Protein AF-D7FKZ1-F1 (afdb_monomer_lite)

InterPro domains:
  IPR011603 2-oxoglutarate dehydrogenase E1 component [PTHR23152] (12-112)
  IPR031717 2-oxoglutarate dehydrogenase E1 component/KDG, C-terminal [PF16870] (12-111)
  IPR042179 Multifunctional 2-oxoglutarate metabolism enzyme, C-terminal domain superfamily [G3DSA:3.40.50.11610] (5-114)

Foldseek 3Di:
DDFPQDDDPLCVVVVDPLDGDGDQPDLPVGPLQVLLVVCLVVVVDAAADFDAWACVDDRNVPVQVSSQCSNCVPVVDGHGHHYQYHHHDPDRADPDVVVSVVRVVRSSCVSPPD

Radius of gyration: 14.89 Å; chains: 1; bounding box: 31×33×40 Å

pLDDT: mean 85.65, std 17.57, range [24.28, 97.0]

Organism: Ectocarpus siliculosus (NCBI:txid2880)

Secondary structure (DSSP, 8-state):
--------HHHHTTT-SS------S--SS--HHHHHHHHHHTTTSPPEEEESS-TTSTTHHHHHHHHHHHHHHHSSS---PEEEEPPP-SSSS-S-HHHHHHHHHHHHHHHH--

Structure (mmCIF, N/CA/C/O backbone):
data_AF-D7FKZ1-F1
#
_entry.id   AF-D7FKZ1-F1
#
loop_
_atom_site.group_PDB
_atom_site.id
_atom_site.type_symbol
_atom_site.label_atom_id
_atom_site.label_alt_id
_atom_site.label_comp_id
_atom_site.label_asym_id
_atom_site.label_entity_id
_atom_site.label_seq_id
_a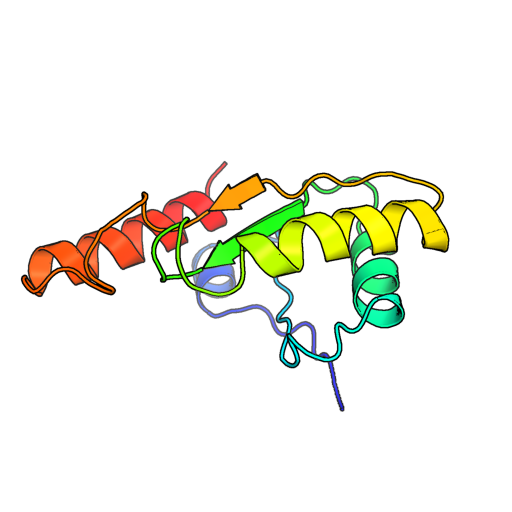tom_site.pdbx_PDB_ins_code
_atom_site.Cartn_x
_atom_site.Cartn_y
_atom_site.Cartn_z
_atom_site.occupancy
_atom_site.B_iso_or_equiv
_atom_site.auth_seq_id
_atom_site.auth_comp_id
_atom_site.auth_asym_id
_atom_site.auth_atom_id
_atom_site.pdbx_PDB_model_num
ATOM 1 N N . MET A 1 1 ? 3.538 -23.289 -1.595 1.00 31.20 1 MET A N 1
ATOM 2 C CA . MET A 1 1 ? 3.768 -22.255 -0.565 1.00 31.20 1 MET A CA 1
ATOM 3 C C . MET A 1 1 ? 2.444 -21.554 -0.339 1.00 31.20 1 MET A C 1
ATOM 5 O O . MET A 1 1 ? 1.960 -20.867 -1.236 1.00 31.20 1 MET A O 1
ATOM 9 N N . GLU A 1 2 ? 1.791 -21.915 0.760 1.00 24.28 2 GLU A N 1
ATOM 10 C CA . GLU A 1 2 ? 0.390 -21.623 1.051 1.00 24.28 2 GLU A CA 1
ATOM 11 C C . GLU A 1 2 ? 0.188 -20.134 1.334 1.00 24.28 2 GLU A C 1
ATOM 13 O O . GLU A 1 2 ? 0.725 -19.590 2.294 1.00 24.28 2 GLU A O 1
ATOM 18 N N . LEU A 1 3 ? -0.603 -19.466 0.496 1.00 35.81 3 LEU A N 1
ATOM 19 C CA . LEU A 1 3 ? -1.182 -18.170 0.834 1.00 35.81 3 LEU A CA 1
ATOM 20 C C . LEU A 1 3 ? -2.471 -18.459 1.603 1.00 35.81 3 LEU A C 1
ATOM 22 O O . LEU A 1 3 ? -3.570 -18.348 1.059 1.00 35.81 3 LEU A O 1
ATOM 26 N N . ASN A 1 4 ? -2.310 -18.926 2.841 1.00 33.25 4 ASN A N 1
ATOM 27 C CA . ASN A 1 4 ? -3.412 -19.053 3.780 1.00 33.25 4 ASN A CA 1
ATOM 28 C C . ASN A 1 4 ? -3.932 -17.638 4.035 1.00 33.25 4 ASN A C 1
ATOM 30 O O . ASN A 1 4 ? -3.222 -16.800 4.594 1.00 33.25 4 ASN A O 1
ATOM 34 N N . GLY A 1 5 ? -5.147 -17.359 3.560 1.00 37.84 5 GLY A N 1
ATOM 35 C CA . GLY A 1 5 ? -5.907 -16.159 3.901 1.00 37.84 5 GLY A CA 1
ATOM 36 C C . GLY A 1 5 ? -6.351 -16.230 5.356 1.00 37.84 5 GLY A C 1
ATOM 37 O O . GLY A 1 5 ? -7.543 -16.283 5.635 1.00 37.84 5 GLY A O 1
ATOM 38 N N . ASN A 1 6 ? -5.385 -16.315 6.268 1.00 37.44 6 ASN A N 1
ATOM 39 C CA . ASN A 1 6 ? -5.634 -16.282 7.692 1.00 37.44 6 ASN A CA 1
ATOM 40 C C . ASN A 1 6 ? -5.937 -14.833 8.061 1.00 37.44 6 ASN A C 1
ATOM 42 O O . ASN A 1 6 ? -5.121 -13.931 7.852 1.00 37.44 6 ASN A O 1
ATOM 46 N N . MET A 1 7 ? -7.150 -14.650 8.574 1.00 39.94 7 MET A N 1
ATOM 47 C CA . MET A 1 7 ? -7.608 -13.479 9.308 1.00 39.94 7 MET A CA 1
ATOM 48 C C . MET A 1 7 ? -6.470 -12.998 10.220 1.00 39.94 7 MET A C 1
ATOM 50 O O . MET A 1 7 ? -5.934 -13.771 11.010 1.00 39.94 7 MET A O 1
ATOM 54 N N . CYS A 1 8 ? -6.009 -11.761 10.040 1.00 47.72 8 CYS A N 1
ATOM 55 C CA . CYS A 1 8 ? -4.944 -11.221 10.883 1.00 47.72 8 CYS A CA 1
ATOM 56 C C . CYS A 1 8 ? -5.548 -10.750 12.214 1.00 47.72 8 CYS A C 1
ATOM 58 O O . CYS A 1 8 ? -6.696 -10.305 12.258 1.00 47.72 8 CYS A O 1
ATOM 60 N N . HIS A 1 9 ? -4.761 -10.787 13.289 1.00 44.12 9 HIS A N 1
ATOM 61 C CA . HIS A 1 9 ? -5.184 -10.461 14.661 1.00 44.12 9 HIS A CA 1
ATOM 62 C C . HIS A 1 9 ? -5.966 -9.136 14.804 1.00 44.12 9 HIS A C 1
ATOM 64 O O . HIS A 1 9 ? -6.829 -9.015 15.669 1.00 44.12 9 HIS A O 1
ATOM 70 N N . GLY A 1 10 ? -5.701 -8.140 13.947 1.00 49.62 10 GLY A N 1
ATOM 71 C CA . GLY A 1 10 ? -6.439 -6.868 13.933 1.00 49.62 10 GLY A CA 1
ATOM 72 C C . GLY A 1 10 ? -7.893 -6.981 13.443 1.00 49.62 10 GLY A C 1
ATOM 73 O O . GLY A 1 10 ? -8.768 -6.272 13.936 1.00 49.62 10 GLY A O 1
ATOM 74 N N . THR A 1 11 ? -8.182 -7.899 12.516 1.00 51.38 11 THR A N 1
ATOM 75 C CA . THR A 1 11 ? -9.556 -8.182 12.055 1.00 51.38 11 THR A CA 1
ATOM 76 C C . THR A 1 11 ? -10.323 -9.071 13.036 1.00 51.38 11 THR A C 1
ATOM 78 O O . THR A 1 11 ? -11.520 -8.875 13.217 1.00 51.38 11 THR A O 1
ATOM 81 N N . GLU A 1 12 ? -9.637 -9.969 13.755 1.00 53.06 12 GLU A N 1
ATOM 82 C CA . GLU A 1 12 ? -10.256 -10.797 14.808 1.00 53.06 12 GLU A CA 1
ATOM 83 C C . GLU A 1 12 ? -10.795 -9.942 15.966 1.00 53.06 12 GLU A C 1
ATOM 85 O O . GLU A 1 12 ? -11.857 -10.232 16.509 1.00 53.06 12 GLU A O 1
ATOM 90 N N . GLN A 1 13 ? -10.109 -8.846 16.304 1.00 54.41 13 GLN A N 1
ATOM 91 C CA . GLN A 1 13 ? -10.535 -7.925 17.364 1.00 54.41 13 GLN A CA 1
ATOM 92 C C . GLN A 1 13 ? -11.730 -7.043 16.972 1.00 54.41 13 GLN A C 1
ATOM 94 O O . GLN A 1 13 ? -12.418 -6.531 17.851 1.00 54.41 13 GLN A O 1
ATOM 99 N N . THR A 1 14 ? -11.976 -6.847 15.673 1.00 61.69 14 THR A N 1
ATOM 100 C CA . THR A 1 14 ? -13.042 -5.959 15.173 1.00 61.69 14 THR A CA 1
ATOM 101 C C . THR A 1 14 ? -14.250 -6.709 14.611 1.00 61.69 14 THR A C 1
ATOM 103 O O . THR A 1 14 ? -15.292 -6.094 14.405 1.00 61.69 14 THR A O 1
ATOM 106 N N . GLY A 1 15 ? -14.144 -8.021 14.358 1.00 67.00 15 GLY A N 1
ATOM 107 C CA . GLY A 1 15 ? -15.235 -8.840 13.812 1.00 67.00 15 GLY A CA 1
ATOM 108 C C . GLY A 1 15 ? -15.651 -8.468 12.382 1.00 67.00 15 GLY A C 1
ATOM 109 O O . GLY A 1 15 ? -16.702 -8.907 11.911 1.00 67.00 15 GLY A O 1
ATOM 110 N N . ARG A 1 16 ? -14.849 -7.652 11.685 1.00 74.44 16 ARG A N 1
ATOM 111 C CA . ARG A 1 16 ? -15.119 -7.196 10.316 1.00 74.44 16 ARG A CA 1
ATOM 112 C C . ARG A 1 16 ? -14.914 -8.330 9.311 1.00 74.44 16 ARG A C 1
ATOM 114 O O . ARG A 1 16 ? -13.890 -9.008 9.322 1.00 74.44 16 ARG A O 1
ATOM 121 N N . THR A 1 17 ? -15.885 -8.508 8.418 1.00 81.44 17 THR A N 1
ATOM 122 C CA . THR A 1 17 ? -15.866 -9.526 7.344 1.00 81.44 17 THR A CA 1
ATOM 123 C C . THR A 1 17 ? -15.727 -8.923 5.945 1.00 81.44 17 THR A C 1
ATOM 125 O O . THR A 1 17 ? -15.644 -9.644 4.954 1.00 81.44 17 THR A O 1
ATOM 128 N N . ASP A 1 18 ? -15.670 -7.599 5.862 1.00 86.19 18 ASP A N 1
ATOM 129 C CA . ASP A 1 18 ? -15.587 -6.802 4.641 1.00 86.19 18 ASP A CA 1
ATOM 130 C C . ASP A 1 18 ? -14.149 -6.402 4.268 1.00 86.19 18 ASP A C 1
ATOM 132 O O . ASP A 1 18 ? -13.920 -5.830 3.204 1.00 86.19 18 ASP A O 1
ATOM 136 N N . ILE A 1 19 ? -13.170 -6.759 5.104 1.00 89.12 19 ILE A N 1
ATOM 137 C CA . ILE A 1 19 ? -11.744 -6.545 4.852 1.00 89.12 19 ILE A CA 1
ATOM 138 C C . ILE A 1 19 ? -11.056 -7.890 4.622 1.00 89.12 19 ILE A C 1
ATOM 140 O O . ILE A 1 19 ? -11.079 -8.778 5.473 1.00 89.12 19 ILE A O 1
ATOM 144 N N . ALA A 1 20 ? -10.373 -8.015 3.483 1.00 89.88 20 ALA A N 1
ATOM 145 C CA . ALA A 1 20 ? -9.487 -9.136 3.193 1.00 89.88 20 ALA A CA 1
ATOM 146 C C . ALA A 1 20 ? -8.024 -8.687 3.284 1.00 89.88 20 ALA A C 1
ATOM 148 O O . ALA A 1 20 ? -7.589 -7.808 2.540 1.00 89.88 20 ALA A O 1
ATOM 149 N N . ILE A 1 21 ? -7.247 -9.324 4.163 1.00 90.12 21 ILE A N 1
ATOM 150 C CA . ILE A 1 21 ? -5.811 -9.062 4.301 1.00 90.12 21 ILE A CA 1
ATOM 151 C C . ILE A 1 21 ? -5.035 -10.148 3.559 1.00 90.12 21 ILE A C 1
ATOM 153 O O . ILE A 1 21 ? -5.267 -11.344 3.740 1.00 90.12 21 ILE A O 1
ATOM 157 N N . ALA A 1 22 ? -4.091 -9.725 2.722 1.00 91.38 22 ALA A N 1
ATOM 158 C CA . ALA A 1 22 ? -3.172 -10.608 2.023 1.00 91.38 22 ALA A CA 1
ATOM 159 C C . ALA A 1 22 ? -1.736 -10.132 2.238 1.00 91.38 22 ALA A C 1
ATOM 161 O O . ALA A 1 22 ? -1.461 -8.933 2.235 1.00 91.38 22 ALA A O 1
ATOM 162 N N . ARG A 1 23 ? -0.814 -11.084 2.384 1.00 94.44 23 ARG A N 1
ATOM 163 C CA . ARG A 1 23 ? 0.618 -10.804 2.492 1.00 94.44 23 ARG A CA 1
ATOM 164 C C . ARG A 1 23 ? 1.316 -11.077 1.166 1.00 94.44 23 ARG A C 1
ATOM 166 O O . ARG A 1 23 ? 1.010 -12.051 0.475 1.00 94.44 23 ARG A O 1
ATOM 173 N N . VAL A 1 24 ? 2.272 -10.220 0.822 1.00 93.38 24 VAL A N 1
ATOM 174 C CA . VAL A 1 24 ? 3.192 -10.433 -0.299 1.00 93.38 24 VAL A CA 1
ATOM 175 C C . VAL A 1 24 ? 4.535 -10.862 0.281 1.00 93.38 24 VAL A C 1
ATOM 177 O O . VAL A 1 24 ? 5.405 -10.041 0.537 1.00 93.38 24 VAL A O 1
ATOM 180 N N . GLU A 1 25 ? 4.683 -12.169 0.494 1.00 93.62 25 GLU A N 1
ATOM 181 C CA . GLU A 1 25 ? 5.888 -12.781 1.088 1.00 93.62 25 GLU A CA 1
ATOM 182 C C . GLU A 1 25 ? 7.138 -12.636 0.205 1.00 93.62 25 GLU A C 1
ATOM 184 O O . GLU A 1 25 ? 8.265 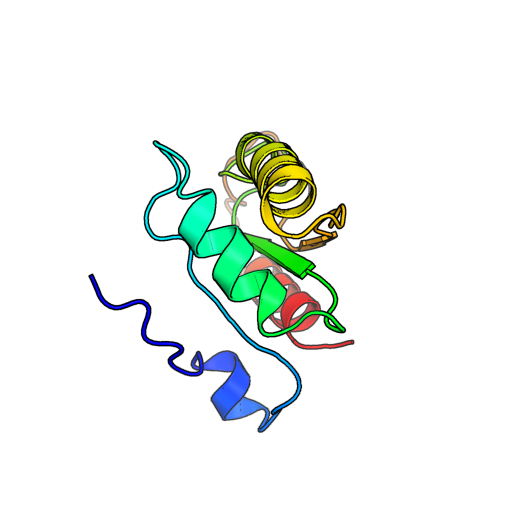-12.708 0.682 1.00 93.62 25 GLU A O 1
ATOM 189 N N . GLN A 1 26 ? 6.944 -12.446 -1.101 1.00 93.06 26 GLN A N 1
ATOM 190 C CA . GLN A 1 26 ? 8.021 -12.285 -2.068 1.00 93.06 26 GLN A CA 1
ATOM 191 C C . GLN A 1 26 ? 7.801 -10.996 -2.851 1.00 93.06 26 GLN A C 1
ATOM 193 O O . GLN A 1 26 ? 6.904 -10.915 -3.690 1.00 93.06 26 GLN A O 1
ATOM 198 N N . VAL A 1 27 ? 8.634 -9.991 -2.587 1.00 91.31 27 VAL A N 1
ATOM 199 C CA . VAL A 1 27 ? 8.585 -8.713 -3.310 1.00 91.31 27 VAL A CA 1
ATOM 200 C C . VAL A 1 27 ? 9.320 -8.824 -4.644 1.00 91.31 27 VAL A C 1
ATOM 202 O O . VAL A 1 27 ? 8.814 -8.353 -5.658 1.00 91.31 27 VAL A O 1
ATOM 205 N N . THR A 1 28 ? 10.475 -9.496 -4.676 1.00 91.69 28 THR A N 1
ATOM 206 C CA . THR A 1 28 ? 11.255 -9.710 -5.901 1.00 91.69 28 THR A CA 1
ATOM 207 C C . THR A 1 28 ? 11.737 -11.165 -6.021 1.00 91.69 28 THR A C 1
ATOM 209 O O . THR A 1 28 ? 12.239 -11.704 -5.035 1.00 91.69 28 THR A O 1
ATOM 212 N N . PRO A 1 29 ? 11.580 -11.823 -7.189 1.00 94.12 29 PRO A N 1
ATOM 213 C CA . PRO A 1 29 ? 10.810 -11.362 -8.348 1.00 94.12 29 PRO A CA 1
ATOM 214 C C . PRO A 1 29 ? 9.314 -11.230 -8.012 1.00 94.12 29 PRO A C 1
ATOM 216 O O . PRO A 1 29 ? 8.768 -12.042 -7.266 1.00 94.12 29 PRO A O 1
ATOM 219 N N . PHE A 1 30 ? 8.648 -10.195 -8.533 1.00 95.88 30 PHE A N 1
ATOM 220 C CA . PHE A 1 30 ? 7.269 -9.886 -8.139 1.00 95.88 30 PHE A CA 1
ATOM 221 C C . PHE A 1 30 ? 6.275 -10.952 -8.650 1.00 95.88 30 PHE A C 1
ATOM 223 O O . PHE A 1 30 ? 6.287 -11.265 -9.843 1.00 95.88 30 PHE A O 1
ATOM 230 N N . PRO A 1 31 ? 5.384 -11.499 -7.801 1.00 96.00 31 PRO A N 1
ATOM 231 C CA . PRO A 1 31 ? 4.462 -12.574 -8.173 1.00 96.00 31 PRO A CA 1
ATOM 232 C C . PRO A 1 31 ? 3.190 -12.034 -8.857 1.00 96.00 31 PRO A C 1
ATOM 234 O O . PRO A 1 31 ? 2.104 -12.017 -8.271 1.00 96.00 31 PRO A O 1
ATOM 237 N N . PHE A 1 32 ? 3.325 -11.569 -10.106 1.00 96.62 32 PHE A N 1
ATOM 238 C CA . PHE A 1 32 ? 2.251 -10.922 -10.882 1.00 96.62 32 PHE A CA 1
ATOM 239 C C . PHE A 1 32 ? 0.968 -11.766 -10.978 1.00 96.62 32 PHE A C 1
ATOM 241 O O . PHE A 1 32 ? -0.137 -11.249 -10.805 1.00 96.62 32 PHE A O 1
ATOM 248 N N . ASP A 1 33 ? 1.114 -13.063 -11.240 1.00 96.25 33 ASP A N 1
ATOM 249 C CA . ASP A 1 33 ? 0.029 -14.033 -11.398 1.00 96.25 33 ASP A CA 1
ATOM 250 C C . ASP A 1 33 ? -0.768 -14.216 -10.100 1.00 96.25 33 ASP A C 1
ATOM 252 O O . ASP A 1 33 ? -2.000 -14.123 -10.095 1.00 96.25 33 ASP A O 1
ATOM 256 N N . LYS A 1 34 ? -0.069 -14.409 -8.976 1.00 95.12 34 LYS A N 1
ATOM 257 C CA . LYS A 1 34 ? -0.696 -14.626 -7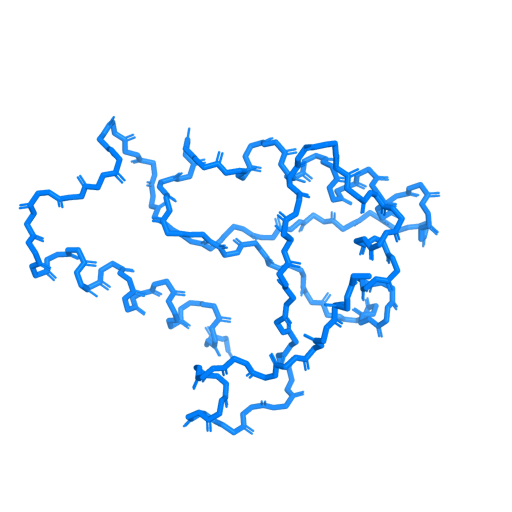.667 1.00 95.12 34 LYS A CA 1
ATOM 258 C C . LYS A 1 34 ? -1.424 -13.375 -7.194 1.00 95.12 34 LYS A C 1
ATOM 260 O O . LYS A 1 34 ? -2.562 -13.474 -6.740 1.00 95.12 34 LYS A O 1
ATOM 265 N N . VAL A 1 35 ? -0.801 -12.206 -7.341 1.00 95.19 35 VAL A N 1
ATOM 266 C CA . VAL A 1 35 ? -1.399 -10.923 -6.948 1.00 95.19 35 VAL A CA 1
ATOM 267 C C . VAL A 1 35 ? -2.640 -10.625 -7.787 1.00 95.19 35 VAL A C 1
ATOM 269 O O . VAL A 1 35 ? -3.692 -10.309 -7.230 1.00 95.19 35 VAL A O 1
ATOM 272 N N . ALA A 1 36 ? -2.567 -10.790 -9.111 1.00 95.62 36 ALA A N 1
ATOM 273 C CA . ALA A 1 36 ? -3.726 -10.598 -9.978 1.00 95.62 36 ALA A CA 1
ATOM 274 C C . ALA A 1 36 ? -4.874 -11.553 -9.621 1.00 95.62 36 ALA A C 1
ATOM 276 O O . ALA A 1 36 ? -6.019 -11.108 -9.522 1.00 95.62 36 ALA A O 1
ATOM 277 N N . LYS A 1 37 ? -4.573 -12.833 -9.362 1.00 95.38 37 LYS A N 1
ATOM 278 C CA . LYS A 1 37 ? -5.568 -13.836 -8.956 1.00 95.38 37 LYS A CA 1
ATOM 279 C C . LYS A 1 37 ? -6.269 -13.461 -7.648 1.00 95.38 37 LYS A C 1
ATOM 281 O O . LYS A 1 37 ? -7.491 -13.575 -7.577 1.00 95.38 37 LYS A O 1
ATOM 286 N N . GLN A 1 38 ? -5.528 -12.997 -6.640 1.00 93.69 38 GLN A N 1
ATOM 287 C CA . GLN A 1 38 ? -6.118 -12.579 -5.362 1.00 93.69 38 GLN A CA 1
ATOM 288 C C . GLN A 1 38 ? -7.001 -11.340 -5.519 1.00 93.69 38 GLN A C 1
ATOM 290 O O . GLN A 1 38 ? -8.140 -11.344 -5.066 1.00 93.69 38 GLN A O 1
ATOM 295 N N . ILE A 1 39 ? -6.536 -10.315 -6.238 1.00 94.19 39 ILE A N 1
ATOM 296 C CA . ILE A 1 39 ? -7.334 -9.103 -6.475 1.00 94.19 39 ILE A CA 1
ATOM 297 C C . ILE A 1 39 ? -8.597 -9.421 -7.289 1.00 94.19 39 ILE A C 1
ATOM 299 O O . ILE A 1 39 ? -9.659 -8.867 -7.025 1.00 94.19 39 ILE A O 1
ATOM 303 N N . LYS A 1 40 ? -8.521 -10.351 -8.251 1.00 94.12 40 LYS A N 1
ATOM 304 C CA . LYS A 1 40 ? -9.685 -10.772 -9.047 1.00 94.12 40 LYS A CA 1
ATOM 305 C C . LYS A 1 40 ? -10.777 -11.419 -8.192 1.00 94.12 40 LYS A C 1
ATOM 307 O O . LYS A 1 40 ? -11.952 -11.244 -8.500 1.00 94.12 40 LYS A O 1
ATOM 312 N N . ARG A 1 41 ? -10.403 -12.140 -7.126 1.00 93.25 41 ARG A N 1
ATOM 313 C CA . ARG A 1 41 ? -11.354 -12.745 -6.176 1.00 93.25 41 ARG A CA 1
ATOM 314 C C . ARG A 1 41 ? -12.217 -11.691 -5.476 1.00 93.25 41 ARG A C 1
ATOM 316 O O . ARG A 1 41 ? -13.367 -11.975 -5.167 1.00 93.25 41 ARG A O 1
ATOM 323 N N . TYR A 1 42 ? -11.679 -10.489 -5.280 1.00 92.00 42 TYR A N 1
ATOM 324 C CA . TYR A 1 42 ? -12.349 -9.360 -4.635 1.00 92.00 42 TYR A CA 1
ATOM 325 C C . TYR A 1 42 ? -12.485 -8.190 -5.613 1.00 92.00 42 TYR A C 1
ATOM 327 O O . TYR A 1 42 ? -12.028 -7.079 -5.357 1.00 92.00 42 TYR A O 1
ATOM 335 N N . SER A 1 43 ? -13.102 -8.434 -6.773 1.00 88.25 43 SER A N 1
ATOM 336 C CA . SER A 1 43 ? -13.166 -7.449 -7.860 1.00 88.25 43 SER A CA 1
ATOM 337 C C . SER A 1 43 ? -13.815 -6.122 -7.461 1.00 88.25 43 SER A C 1
ATOM 339 O O . SER A 1 43 ? -13.481 -5.103 -8.056 1.00 88.25 43 SER A O 1
ATOM 341 N N . ASN A 1 44 ? -14.713 -6.119 -6.476 1.00 89.69 44 ASN A N 1
ATOM 342 C CA . ASN A 1 44 ? -15.426 -4.922 -6.020 1.00 89.69 44 ASN A CA 1
ATOM 343 C C . ASN A 1 44 ? -14.725 -4.201 -4.857 1.00 89.69 44 ASN A C 1
ATOM 345 O O . ASN A 1 44 ? -15.194 -3.147 -4.446 1.00 89.69 44 ASN A O 1
ATOM 349 N N . ALA A 1 45 ? -13.629 -4.754 -4.330 1.00 90.62 45 ALA A N 1
ATOM 350 C CA . ALA A 1 45 ? -12.910 -4.167 -3.208 1.00 90.62 45 ALA A CA 1
ATOM 351 C C . ALA A 1 45 ? -11.939 -3.068 -3.664 1.00 90.62 45 ALA A C 1
ATOM 353 O O . ALA A 1 45 ? -11.324 -3.150 -4.738 1.00 90.62 45 ALA A O 1
ATOM 354 N N . GLU A 1 46 ? -11.761 -2.061 -2.810 1.00 92.81 46 GLU A N 1
ATOM 355 C CA . GLU A 1 46 ? -10.608 -1.173 -2.893 1.00 92.81 46 GLU A CA 1
ATOM 356 C C . GLU A 1 46 ? -9.329 -1.957 -2.571 1.00 92.81 46 GLU A C 1
ATOM 358 O O . GLU A 1 46 ? -9.311 -2.856 -1.731 1.00 92.81 46 GLU A O 1
ATOM 363 N N . VAL A 1 47 ? -8.244 -1.635 -3.275 1.00 94.56 47 VAL A N 1
ATOM 364 C CA . VAL A 1 47 ? -6.937 -2.242 -3.021 1.00 94.56 47 VAL A CA 1
ATOM 365 C C . VAL A 1 47 ? -6.094 -1.240 -2.249 1.00 94.56 47 VAL A C 1
ATOM 367 O O . VAL A 1 47 ? -5.775 -0.174 -2.774 1.00 94.56 47 VAL A O 1
ATOM 370 N N . CYS A 1 48 ? -5.658 -1.615 -1.054 1.00 95.62 48 CYS A N 1
ATOM 371 C CA . CYS A 1 48 ? -4.732 -0.829 -0.245 1.00 95.62 48 CYS A CA 1
ATOM 372 C C . CYS A 1 48 ? -3.401 -1.573 -0.081 1.00 95.62 48 CYS A C 1
ATOM 374 O O . CYS A 1 48 ? -3.353 -2.803 -0.069 1.00 95.62 48 CYS A O 1
ATOM 3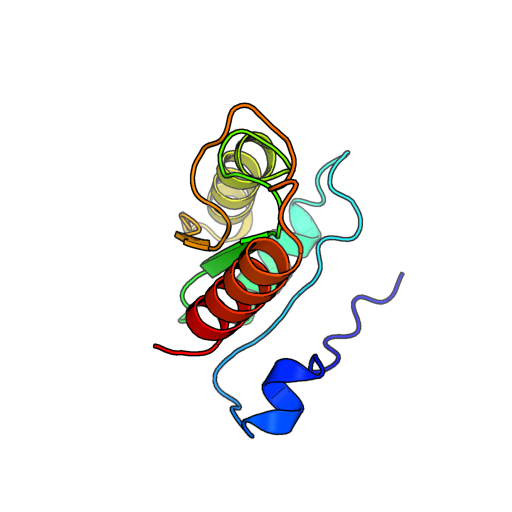76 N N . TRP A 1 49 ? -2.308 -0.821 0.027 1.00 96.12 49 TRP A N 1
ATOM 377 C CA . TRP A 1 49 ? -0.992 -1.321 0.410 1.00 96.12 49 TRP A CA 1
ATOM 378 C C . TRP A 1 49 ? -0.615 -0.706 1.751 1.00 96.12 49 TRP A C 1
ATOM 380 O O . TRP A 1 49 ? -0.357 0.497 1.816 1.00 96.12 49 TRP A O 1
ATOM 390 N N . ALA A 1 50 ? -0.600 -1.534 2.793 1.00 95.62 50 ALA A N 1
ATOM 391 C CA . ALA A 1 50 ? -0.198 -1.142 4.135 1.00 95.62 50 ALA A CA 1
ATOM 392 C C . ALA A 1 50 ? 1.274 -1.504 4.387 1.00 95.62 50 ALA A C 1
ATOM 394 O O . ALA A 1 50 ? 1.678 -2.631 4.099 1.00 95.62 50 ALA A O 1
ATOM 395 N N . GLN A 1 51 ? 2.066 -0.571 4.921 1.00 95.06 51 GLN A N 1
ATOM 396 C CA . GLN A 1 51 ? 3.439 -0.830 5.374 1.00 95.06 51 GLN A CA 1
ATOM 397 C C . GLN A 1 51 ? 3.822 0.057 6.567 1.00 95.06 51 GLN A C 1
ATOM 399 O O . GLN A 1 51 ? 3.298 1.161 6.724 1.00 95.06 51 GLN A O 1
ATOM 404 N N . GLU A 1 52 ? 4.755 -0.412 7.396 1.00 93.62 52 GLU A N 1
ATOM 405 C CA . GLU A 1 52 ? 5.254 0.349 8.549 1.00 93.62 52 GLU A CA 1
ATOM 406 C C . GLU A 1 52 ? 6.312 1.385 8.150 1.00 93.62 52 GLU A C 1
ATOM 408 O O . GLU A 1 52 ? 6.462 2.415 8.808 1.00 93.62 52 GLU A O 1
ATOM 413 N N . GLU A 1 53 ? 7.048 1.139 7.066 1.00 94.25 53 GLU A N 1
ATOM 414 C CA . GLU A 1 53 ? 8.091 2.034 6.583 1.00 94.25 53 GLU A CA 1
ATOM 415 C C . GLU A 1 53 ? 7.514 3.337 6.000 1.00 94.25 53 GLU A C 1
ATOM 417 O O . GLU A 1 53 ? 6.421 3.334 5.425 1.00 94.25 53 GLU A O 1
ATOM 422 N N . PRO A 1 54 ? 8.266 4.455 6.058 1.00 95.38 54 PRO A N 1
ATOM 423 C CA . PRO A 1 54 ? 7.933 5.693 5.352 1.00 95.38 54 PRO A CA 1
ATOM 424 C C . PRO A 1 54 ? 7.604 5.475 3.874 1.00 95.38 54 PRO A C 1
ATOM 426 O O . PRO A 1 54 ? 8.183 4.615 3.218 1.00 95.38 54 PRO A O 1
ATOM 429 N N . LYS A 1 55 ? 6.742 6.319 3.303 1.00 95.69 55 LYS A N 1
ATOM 430 C CA . LYS A 1 55 ? 6.273 6.196 1.906 1.00 95.69 55 LYS A CA 1
ATOM 431 C C . LYS A 1 55 ? 7.384 6.204 0.849 1.00 95.69 55 LYS A C 1
ATOM 433 O O . LYS A 1 55 ? 7.221 5.650 -0.236 1.00 95.69 55 LYS A O 1
ATOM 438 N N . ASN A 1 56 ? 8.490 6.887 1.132 1.00 95.88 56 ASN A N 1
ATOM 439 C CA . ASN A 1 56 ? 9.689 6.931 0.289 1.00 95.88 56 ASN A CA 1
ATOM 440 C C . ASN A 1 56 ? 10.654 5.757 0.544 1.00 95.88 56 ASN A C 1
ATOM 442 O O . ASN A 1 56 ? 11.705 5.694 -0.086 1.00 95.88 56 ASN A O 1
ATOM 446 N N . MET A 1 57 ? 10.304 4.853 1.455 1.00 95.06 57 MET A N 1
ATOM 447 C CA . MET A 1 57 ? 11.035 3.651 1.838 1.00 95.06 57 MET A CA 1
ATOM 448 C C . MET A 1 57 ? 10.135 2.412 1.694 1.00 95.06 57 MET A C 1
ATOM 450 O O . MET A 1 57 ? 8.980 2.488 1.259 1.00 95.06 57 MET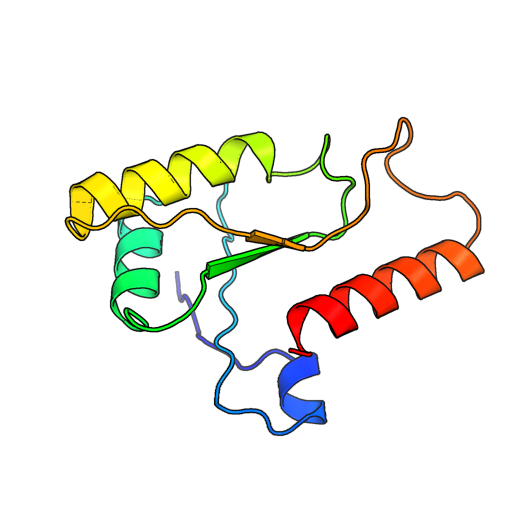 A O 1
ATOM 454 N N . GLY A 1 58 ? 10.680 1.246 2.042 1.00 94.81 58 GLY A N 1
ATOM 455 C CA . GLY A 1 58 ? 9.974 -0.023 1.922 1.00 94.81 58 GLY A CA 1
ATOM 456 C C . GLY A 1 58 ? 9.676 -0.384 0.466 1.00 94.81 58 GLY A C 1
ATOM 457 O O . GLY A 1 58 ? 10.391 -0.001 -0.462 1.00 94.81 58 GLY A O 1
ATOM 458 N N . ALA A 1 59 ? 8.608 -1.151 0.264 1.00 96.50 59 ALA A N 1
ATOM 459 C CA . ALA A 1 59 ? 8.292 -1.745 -1.031 1.00 96.50 59 ALA A CA 1
ATOM 460 C C . ALA A 1 59 ? 7.333 -0.900 -1.887 1.00 96.50 59 ALA A C 1
ATOM 462 O O . ALA A 1 59 ? 7.165 -1.193 -3.072 1.00 96.50 59 ALA A O 1
ATOM 463 N N . TRP A 1 60 ? 6.703 0.138 -1.324 1.00 96.69 60 TRP A N 1
ATOM 464 C CA . TRP A 1 60 ? 5.626 0.893 -1.972 1.00 96.69 60 TRP A CA 1
ATOM 465 C C . TRP A 1 60 ? 5.949 1.365 -3.398 1.00 96.69 60 TRP A C 1
ATOM 467 O O . TRP A 1 60 ? 5.173 1.126 -4.330 1.00 96.69 60 TRP A O 1
ATOM 477 N N . SER A 1 61 ? 7.100 2.015 -3.588 1.00 96.31 61 SER A N 1
ATOM 478 C CA . SER A 1 61 ? 7.508 2.580 -4.882 1.00 96.31 61 SER A CA 1
ATOM 479 C C . SER A 1 61 ? 7.694 1.509 -5.964 1.00 96.31 61 SER A C 1
ATOM 481 O O . SER A 1 61 ? 7.397 1.765 -7.132 1.00 96.31 61 SER A O 1
ATOM 483 N N . PHE A 1 62 ? 8.111 0.304 -5.568 1.00 96.81 62 PHE A N 1
ATOM 484 C CA . PHE A 1 62 ? 8.288 -0.850 -6.445 1.00 96.81 62 PHE A CA 1
ATOM 485 C C . PHE A 1 62 ? 6.968 -1.595 -6.698 1.00 96.81 62 PHE A C 1
ATOM 487 O O . PHE A 1 62 ? 6.607 -1.874 -7.840 1.00 96.81 62 PHE A O 1
ATOM 494 N N . VAL A 1 63 ? 6.203 -1.885 -5.646 1.00 96.75 63 VAL A N 1
ATOM 495 C CA . VAL A 1 63 ? 5.002 -2.726 -5.726 1.00 96.75 63 VAL A CA 1
ATOM 496 C C . VAL A 1 63 ? 3.840 -2.013 -6.414 1.00 96.75 63 VAL A C 1
ATOM 498 O O . VAL A 1 63 ? 3.096 -2.638 -7.173 1.00 96.75 63 VAL A O 1
ATOM 501 N N . ARG A 1 64 ? 3.684 -0.700 -6.220 1.00 96.88 64 ARG A N 1
ATOM 502 C CA . ARG A 1 64 ? 2.597 0.082 -6.828 1.00 96.88 64 ARG A CA 1
ATOM 503 C C . ARG A 1 64 ? 2.501 -0.092 -8.358 1.00 96.88 64 ARG A C 1
ATOM 505 O O . ARG A 1 64 ? 1.416 -0.439 -8.839 1.00 96.88 64 ARG A O 1
ATOM 512 N N . PRO A 1 65 ? 3.564 0.135 -9.161 1.00 97.00 65 PRO A N 1
ATOM 513 C CA . PRO A 1 65 ? 3.505 -0.104 -10.604 1.00 97.00 65 PRO A CA 1
ATOM 514 C C . PRO A 1 65 ? 3.360 -1.593 -10.962 1.00 97.00 65 PRO A C 1
ATOM 516 O O . PRO A 1 65 ? 2.743 -1.910 -11.985 1.00 97.00 65 PRO A O 1
ATOM 519 N N . CYS A 1 66 ? 3.857 -2.509 -10.127 1.00 96.94 66 CYS A N 1
ATOM 520 C CA . CYS A 1 66 ? 3.698 -3.949 -10.324 1.00 96.94 66 CYS A CA 1
ATOM 521 C C . CYS A 1 66 ? 2.240 -4.408 -10.168 1.00 96.94 66 CYS A C 1
ATOM 523 O O . CYS A 1 66 ? 1.732 -5.094 -11.055 1.00 96.94 66 CYS A O 1
ATOM 525 N N . ILE A 1 67 ? 1.524 -3.979 -9.122 1.00 96.56 67 ILE A N 1
ATOM 526 C CA . ILE A 1 67 ? 0.086 -4.262 -8.930 1.00 96.56 67 ILE A CA 1
ATOM 527 C C . ILE A 1 67 ? -0.729 -3.706 -10.102 1.00 96.56 67 ILE A C 1
ATOM 529 O O . ILE A 1 67 ? -1.549 -4.416 -10.695 1.00 96.56 67 ILE A O 1
ATOM 533 N N . LYS A 1 68 ? -0.453 -2.453 -10.484 1.00 96.75 68 LYS A N 1
ATOM 534 C CA . LYS A 1 68 ? -1.087 -1.793 -11.631 1.00 96.75 68 LYS A CA 1
ATOM 535 C C . LYS A 1 68 ? -0.913 -2.613 -12.913 1.00 96.75 68 LYS A C 1
ATOM 537 O O . LYS A 1 68 ? -1.870 -2.851 -13.644 1.00 96.75 68 LYS A O 1
ATOM 542 N N . THR A 1 69 ? 0.307 -3.082 -13.170 1.00 96.94 69 THR A N 1
ATOM 543 C CA . THR A 1 69 ? 0.630 -3.887 -14.356 1.00 96.94 69 THR A CA 1
ATOM 544 C C . THR A 1 69 ? -0.003 -5.277 -14.301 1.00 96.94 69 THR A C 1
ATOM 546 O O . THR A 1 69 ? -0.543 -5.727 -15.310 1.00 96.94 69 THR A O 1
ATOM 549 N N . SER A 1 70 ? 0.028 -5.933 -13.136 1.00 95.56 70 SER A N 1
ATOM 550 C CA . SER A 1 70 ? -0.549 -7.267 -12.909 1.00 95.56 70 SER A CA 1
ATOM 551 C C . SER A 1 70 ? -2.034 -7.275 -13.243 1.00 95.56 70 SER A C 1
ATOM 553 O O . SER A 1 70 ? -2.495 -8.060 -14.066 1.00 95.56 70 SER A O 1
ATOM 555 N N . THR A 1 71 ? -2.776 -6.345 -12.641 1.00 95.50 71 THR A N 1
ATOM 556 C CA . THR A 1 71 ? -4.227 -6.254 -12.811 1.00 95.50 71 THR A CA 1
ATOM 557 C C . THR A 1 71 ? -4.589 -5.864 -14.239 1.00 95.50 71 THR A C 1
ATOM 559 O O . THR A 1 71 ? -5.427 -6.525 -14.854 1.00 95.50 71 THR A O 1
ATOM 562 N N . ARG A 1 72 ? -3.897 -4.876 -14.824 1.00 96.38 72 ARG A N 1
ATOM 563 C CA . ARG A 1 72 ? -4.169 -4.448 -16.201 1.00 96.38 72 ARG A CA 1
ATOM 564 C C . ARG A 1 72 ? -3.978 -5.582 -17.208 1.00 96.38 72 ARG A C 1
ATOM 566 O O . ARG A 1 72 ? -4.811 -5.737 -18.093 1.00 96.38 72 ARG A O 1
ATOM 573 N N . LYS A 1 73 ? -2.887 -6.349 -17.092 1.00 96.44 73 LYS A N 1
ATOM 574 C CA . LYS A 1 73 ? -2.546 -7.405 -18.060 1.00 96.44 73 LYS A CA 1
ATOM 575 C C . LYS A 1 73 ? -3.331 -8.703 -17.859 1.00 96.44 73 LYS A C 1
ATOM 577 O O . LYS A 1 73 ? -3.619 -9.363 -18.846 1.00 96.44 73 LYS A O 1
ATOM 582 N N . LEU A 1 74 ? -3.632 -9.085 -16.616 1.00 96.00 74 LEU A N 1
ATOM 583 C CA . LEU A 1 74 ? -4.189 -10.411 -16.302 1.00 96.00 74 LEU A CA 1
ATOM 584 C C . LEU A 1 74 ? -5.682 -10.391 -15.949 1.00 96.00 74 LEU A C 1
ATOM 586 O O . LEU A 1 74 ? -6.358 -11.408 -16.084 1.00 96.00 74 LEU A O 1
ATOM 590 N N . ASN A 1 75 ? -6.202 -9.243 -15.508 1.00 94.81 75 ASN A N 1
ATOM 591 C CA . ASN A 1 75 ? -7.605 -9.085 -15.118 1.00 94.81 75 ASN A CA 1
ATOM 592 C C . ASN A 1 75 ? -8.374 -8.130 -16.045 1.00 94.81 75 ASN A C 1
ATOM 594 O O . ASN A 1 75 ? -9.542 -7.862 -15.778 1.00 94.81 75 ASN A O 1
ATOM 598 N N . ASN A 1 76 ? -7.730 -7.583 -17.086 1.00 93.38 76 ASN A N 1
ATOM 599 C CA . ASN A 1 76 ? -8.283 -6.553 -17.977 1.00 93.38 76 ASN A CA 1
ATOM 600 C C . ASN A 1 76 ? -8.859 -5.339 -17.220 1.00 93.38 76 ASN A C 1
ATOM 602 O O . ASN A 1 76 ? -9.763 -4.659 -17.698 1.00 93.38 76 ASN A O 1
ATOM 606 N N . MET A 1 77 ? -8.329 -5.056 -16.028 1.00 89.69 77 MET A N 1
ATOM 607 C CA . MET A 1 77 ? -8.750 -3.943 -15.181 1.00 89.69 77 MET A CA 1
ATOM 608 C C . MET A 1 77 ? -7.528 -3.310 -14.536 1.00 89.69 77 MET A C 1
ATOM 610 O O . MET A 1 77 ? -6.663 -4.010 -14.027 1.00 89.69 77 MET A O 1
ATOM 614 N N . GLU A 1 78 ? -7.434 -1.987 -14.519 1.00 93.44 78 GLU A N 1
ATOM 615 C CA . GLU A 1 78 ? -6.314 -1.316 -13.864 1.00 93.44 78 GLU A CA 1
ATOM 616 C C . GLU A 1 78 ? -6.696 -0.949 -12.425 1.00 93.44 78 GLU A C 1
ATOM 618 O O . GLU A 1 78 ? -7.539 -0.081 -12.200 1.00 93.44 78 GLU A O 1
ATOM 623 N N . ARG A 1 79 ? -6.077 -1.602 -11.434 1.00 93.62 79 ARG A N 1
ATOM 624 C CA . ARG A 1 79 ? -6.212 -1.222 -10.019 1.00 93.62 79 ARG A CA 1
ATOM 625 C C . ARG A 1 79 ? -5.021 -0.367 -9.602 1.00 93.62 79 ARG A C 1
ATOM 627 O O . ARG A 1 79 ? -3.866 -0.733 -9.827 1.00 93.62 79 ARG A O 1
ATOM 634 N N . LYS A 1 80 ? -5.309 0.783 -8.996 1.00 94.81 80 LYS A N 1
ATOM 635 C CA . LYS A 1 80 ? -4.311 1.689 -8.421 1.00 94.81 80 LYS A CA 1
ATOM 636 C C . LYS A 1 80 ? -4.403 1.548 -6.905 1.00 94.81 80 LYS A C 1
ATOM 638 O O . LYS A 1 80 ? -5.384 2.037 -6.356 1.00 94.81 80 LYS A O 1
ATOM 643 N N . PRO A 1 81 ? -3.450 0.865 -6.250 1.00 95.44 81 PRO A N 1
ATOM 644 C CA . PRO A 1 81 ? -3.536 0.697 -4.811 1.00 95.44 81 PRO A CA 1
ATOM 645 C C . PRO A 1 81 ? -3.455 2.059 -4.107 1.00 95.44 81 PRO A C 1
ATOM 647 O O . PRO A 1 81 ? -2.713 2.936 -4.568 1.00 95.44 81 PRO A O 1
ATOM 650 N N . ARG A 1 82 ? -4.195 2.234 -3.011 1.00 96.12 82 ARG A N 1
ATOM 651 C CA . ARG A 1 82 ? -4.015 3.338 -2.058 1.00 96.12 82 ARG A CA 1
ATOM 652 C C . ARG A 1 82 ? -2.868 2.998 -1.104 1.00 96.12 82 ARG A C 1
ATOM 654 O O . ARG A 1 82 ? -2.641 1.832 -0.799 1.00 96.12 82 ARG A O 1
ATOM 661 N N . TYR A 1 83 ? -2.102 4.001 -0.691 1.00 96.44 83 TYR A N 1
ATOM 662 C CA . TYR A 1 83 ? -1.012 3.826 0.271 1.00 96.44 83 TYR A CA 1
ATOM 663 C C . TYR A 1 83 ? -1.534 4.043 1.686 1.00 96.44 83 TYR A C 1
ATOM 665 O O . TYR A 1 83 ? -2.193 5.055 1.911 1.00 96.44 83 TYR A O 1
ATOM 673 N N . ILE A 1 84 ? -1.183 3.143 2.601 1.00 96.25 84 ILE A N 1
ATOM 674 C CA . ILE A 1 84 ? -1.427 3.254 4.038 1.00 96.25 84 ILE A CA 1
ATOM 675 C C . ILE A 1 84 ? -0.090 2.995 4.734 1.00 96.25 84 ILE A C 1
ATOM 677 O O . ILE A 1 84 ? 0.555 1.977 4.496 1.00 96.25 84 ILE A O 1
ATOM 681 N N . GLY A 1 85 ? 0.382 3.929 5.548 1.00 94.00 85 GLY A N 1
ATOM 682 C CA . GLY A 1 85 ? 1.710 3.818 6.146 1.00 94.00 85 GLY A CA 1
ATOM 683 C C . GLY A 1 85 ? 2.257 5.159 6.598 1.00 94.00 85 GLY A C 1
ATOM 684 O O . GLY A 1 85 ? 1.604 6.195 6.467 1.00 94.00 85 GLY A O 1
ATOM 685 N N . ARG A 1 86 ? 3.500 5.166 7.086 1.00 94.75 86 ARG A N 1
ATOM 686 C CA . ARG A 1 86 ? 4.132 6.407 7.554 1.00 94.75 86 ARG A CA 1
ATOM 687 C C . ARG A 1 86 ? 4.284 7.428 6.417 1.00 94.75 86 ARG A C 1
ATOM 689 O O . ARG A 1 86 ? 4.549 7.037 5.269 1.00 94.75 86 ARG A O 1
ATOM 696 N N . PRO A 1 87 ? 4.166 8.739 6.707 1.00 93.19 87 PRO A N 1
ATOM 697 C CA . PRO A 1 87 ? 4.509 9.782 5.747 1.00 93.19 87 PRO A CA 1
ATOM 698 C C . PRO A 1 87 ? 5.991 9.693 5.356 1.00 93.19 87 PRO A C 1
ATOM 700 O O . PRO A 1 87 ? 6.772 8.950 5.948 1.00 93.19 87 PRO A O 1
ATOM 703 N N . THR A 1 88 ? 6.393 10.435 4.326 1.00 93.38 88 THR A N 1
ATOM 704 C CA . THR A 1 88 ? 7.797 10.454 3.897 1.00 93.38 88 THR A CA 1
ATOM 705 C C . THR A 1 88 ? 8.704 10.969 5.008 1.00 93.38 88 THR A C 1
ATOM 707 O O . THR A 1 88 ? 8.412 12.005 5.603 1.00 93.38 88 THR A O 1
ATOM 710 N N . ALA A 1 89 ? 9.827 10.294 5.234 1.00 91.62 89 ALA A N 1
ATOM 711 C CA . ALA A 1 89 ? 10.803 10.668 6.249 1.00 91.62 89 ALA A CA 1
ATOM 712 C C . ALA A 1 89 ? 12.233 10.429 5.747 1.00 91.62 89 ALA A C 1
ATOM 714 O O . ALA A 1 89 ? 12.470 9.595 4.871 1.00 91.62 89 ALA A O 1
ATOM 715 N N . ALA A 1 90 ? 13.192 11.173 6.303 1.00 91.06 90 ALA A N 1
ATOM 716 C CA . ALA A 1 90 ? 14.614 10.955 6.035 1.00 91.06 90 ALA A CA 1
ATOM 717 C C . ALA A 1 90 ? 15.159 9.737 6.799 1.00 91.06 90 ALA A C 1
ATOM 719 O O . ALA A 1 90 ? 16.013 9.016 6.290 1.00 91.06 90 ALA A O 1
ATOM 720 N N . ALA A 1 91 ? 14.648 9.501 8.011 1.00 88.25 91 ALA A N 1
ATOM 721 C CA . ALA A 1 91 ? 15.019 8.365 8.845 1.00 88.25 91 ALA A CA 1
ATOM 722 C C . ALA A 1 91 ? 14.032 7.191 8.666 1.00 88.25 91 ALA A C 1
ATOM 724 O O . ALA A 1 91 ? 12.844 7.442 8.451 1.00 88.25 91 ALA A O 1
ATOM 725 N N . PRO A 1 92 ? 14.481 5.927 8.815 1.00 81.56 92 PRO A N 1
ATOM 726 C CA . PRO A 1 92 ? 13.605 4.752 8.721 1.00 81.56 92 PRO A CA 1
ATOM 727 C C . PRO A 1 92 ? 12.505 4.700 9.789 1.00 81.56 92 PRO A C 1
ATOM 729 O O . PRO A 1 92 ? 11.410 4.199 9.541 1.00 81.56 92 PRO A O 1
ATOM 732 N N . ALA A 1 93 ? 12.790 5.219 10.983 1.00 81.81 93 ALA A N 1
ATOM 733 C CA . ALA A 1 93 ? 11.860 5.238 12.102 1.00 81.81 93 ALA A CA 1
ATOM 734 C C . ALA A 1 93 ? 12.107 6.449 13.003 1.00 81.81 93 ALA A C 1
ATOM 736 O O . ALA A 1 93 ? 13.198 7.028 13.020 1.00 81.81 93 ALA A O 1
ATOM 737 N N . THR A 1 94 ? 11.089 6.814 13.779 1.00 83.25 94 THR A N 1
ATOM 738 C CA . THR A 1 94 ? 11.231 7.820 14.829 1.00 83.25 94 THR A CA 1
ATOM 739 C C . THR A 1 94 ? 12.030 7.239 15.998 1.00 83.25 94 THR A C 1
ATOM 741 O O . THR A 1 94 ? 11.780 6.124 16.447 1.00 83.25 94 THR A O 1
ATOM 744 N N . GLY A 1 95 ? 12.996 7.996 16.528 1.00 86.38 95 GLY A N 1
ATOM 745 C CA . GLY A 1 95 ? 13.795 7.577 17.693 1.00 86.38 95 GLY A CA 1
ATOM 746 C C . GLY A 1 95 ? 13.051 7.668 19.032 1.00 86.38 95 GLY A C 1
ATOM 747 O O . GLY A 1 95 ? 13.645 7.466 20.086 1.00 86.38 95 GLY A O 1
ATOM 748 N N . HIS A 1 96 ? 11.765 8.024 19.012 1.00 89.81 96 HIS A N 1
ATOM 749 C CA . HIS A 1 96 ? 10.967 8.296 20.200 1.00 89.81 96 HIS A CA 1
ATOM 750 C C . HIS A 1 96 ? 9.894 7.214 20.358 1.00 89.81 96 HIS A C 1
ATOM 752 O O . HIS A 1 96 ? 8.889 7.223 19.650 1.00 89.81 96 HIS A O 1
ATOM 758 N N . SER A 1 97 ? 10.072 6.293 21.307 1.00 88.62 97 SER A N 1
ATOM 759 C CA . SER A 1 97 ? 9.266 5.062 21.398 1.00 88.62 97 SER A CA 1
ATOM 760 C C . SER A 1 97 ? 7.754 5.298 21.493 1.00 88.62 97 SER A C 1
ATOM 762 O O . SER A 1 97 ? 6.974 4.543 20.917 1.00 88.62 97 SER A O 1
ATOM 764 N N . LYS A 1 98 ? 7.318 6.365 22.180 1.00 91.44 98 LYS A N 1
ATOM 765 C CA . LYS A 1 98 ? 5.890 6.728 22.267 1.00 91.44 98 LYS A CA 1
ATOM 766 C C . LYS A 1 98 ? 5.315 7.151 20.916 1.00 91.44 98 LYS A C 1
ATOM 768 O O . LYS A 1 98 ? 4.189 6.786 20.595 1.00 91.44 98 LYS A O 1
ATOM 773 N N . LEU A 1 99 ? 6.085 7.914 20.139 1.00 90.06 99 LEU A N 1
ATOM 774 C CA . LEU A 1 99 ? 5.676 8.340 18.805 1.00 90.06 99 LEU A CA 1
ATOM 775 C C . LEU A 1 99 ? 5.644 7.139 17.861 1.00 90.06 99 LEU A C 1
ATOM 777 O O . LEU A 1 99 ? 4.646 6.942 17.185 1.00 90.06 99 LEU A O 1
ATOM 781 N N . HIS A 1 100 ? 6.663 6.282 17.917 1.00 88.56 100 HIS A N 1
ATOM 782 C CA . HIS A 1 100 ? 6.714 5.043 17.147 1.00 88.56 100 HIS A CA 1
ATOM 783 C C . HIS A 1 100 ? 5.481 4.152 17.377 1.00 88.56 100 HIS A C 1
ATOM 785 O O . HIS A 1 100 ? 4.848 3.696 16.427 1.00 88.56 100 HIS A O 1
ATOM 791 N N . ALA A 1 101 ? 5.103 3.929 18.642 1.00 90.12 101 ALA A N 1
ATOM 792 C CA . ALA A 1 101 ? 3.917 3.145 18.989 1.00 90.12 101 ALA A CA 1
ATOM 793 C C . ALA A 1 101 ? 2.615 3.801 18.500 1.00 90.12 101 ALA A C 1
ATOM 795 O O . ALA A 1 101 ? 1.702 3.104 18.058 1.00 90.12 101 ALA A O 1
ATOM 796 N N . LYS A 1 102 ? 2.539 5.137 18.550 1.00 92.19 102 LYS A N 1
ATOM 797 C CA . LYS A 1 102 ? 1.408 5.890 18.003 1.00 92.19 102 LYS A CA 1
ATOM 798 C C . LYS A 1 102 ? 1.311 5.716 16.486 1.00 92.19 102 LYS A C 1
ATOM 800 O O . LYS A 1 102 ? 0.246 5.363 16.003 1.00 92.19 102 LYS A O 1
ATOM 805 N N . GLU A 1 103 ? 2.415 5.878 15.760 1.00 91.06 103 GLU A N 1
ATOM 806 C CA . GLU A 1 103 ? 2.456 5.718 14.302 1.00 91.06 103 GLU A CA 1
ATOM 807 C C . GLU A 1 103 ? 1.995 4.321 13.869 1.00 91.06 103 GLU A C 1
ATOM 809 O O . GLU A 1 103 ? 1.204 4.202 12.941 1.00 91.06 103 GLU A O 1
ATOM 814 N N . LEU A 1 104 ? 2.434 3.260 14.558 1.00 90.25 104 LEU A N 1
ATOM 815 C CA . LEU A 1 104 ? 1.974 1.896 14.265 1.00 90.25 104 LEU A CA 1
ATOM 816 C C . LEU A 1 104 ? 0.467 1.732 14.488 1.00 90.25 104 LEU A C 1
ATOM 818 O O . LEU A 1 104 ? -0.217 1.102 13.682 1.00 90.25 104 LEU A O 1
ATOM 822 N N . LYS A 1 105 ? -0.062 2.317 15.567 1.00 90.00 105 LYS A N 1
ATOM 823 C CA . LYS A 1 105 ? -1.499 2.298 15.843 1.00 90.00 105 LYS A CA 1
ATOM 824 C C . LYS A 1 105 ? -2.282 3.053 14.769 1.00 90.00 105 LYS A C 1
ATOM 826 O O . LYS A 1 105 ? -3.306 2.547 14.323 1.00 90.00 105 LYS A O 1
ATOM 831 N N . ASP A 1 106 ? -1.794 4.213 14.343 1.00 90.75 106 ASP A N 1
ATOM 832 C CA . ASP A 1 106 ? -2.443 5.041 13.325 1.00 90.75 106 ASP A CA 1
ATOM 833 C C . ASP A 1 106 ? -2.528 4.293 11.978 1.00 90.75 106 ASP A C 1
ATOM 835 O O . ASP A 1 106 ? -3.583 4.291 11.349 1.00 90.75 106 ASP A O 1
ATOM 839 N N . ILE A 1 107 ? -1.478 3.556 11.590 1.00 91.25 107 ILE A N 1
ATOM 840 C CA . ILE A 1 107 ? -1.469 2.710 10.379 1.00 91.25 107 ILE A CA 1
ATOM 841 C C . ILE A 1 107 ? -2.510 1.591 10.468 1.00 91.25 107 ILE A C 1
ATOM 843 O O . ILE A 1 107 ? -3.236 1.345 9.507 1.00 91.25 107 ILE A O 1
ATOM 847 N N . LEU A 1 108 ? -2.591 0.903 11.611 1.00 88.75 108 LEU A N 1
ATOM 848 C CA . LEU A 1 108 ? -3.568 -0.170 11.818 1.00 88.75 108 LEU A CA 1
ATOM 849 C C . LEU A 1 108 ? -5.004 0.359 11.791 1.00 88.75 108 LEU A C 1
ATOM 851 O O . LEU A 1 108 ? -5.877 -0.284 11.213 1.00 88.75 108 LEU A O 1
ATOM 855 N N . VAL A 1 109 ? -5.244 1.525 12.396 1.00 88.44 109 VAL A N 1
ATOM 856 C CA . VAL A 1 109 ? -6.554 2.182 12.359 1.00 88.44 109 VAL A CA 1
ATOM 857 C C . VAL A 1 109 ? -6.904 2.552 10.924 1.00 88.44 109 VAL A C 1
ATOM 859 O O . VAL A 1 109 ? -7.963 2.155 10.467 1.00 88.44 109 VAL A O 1
ATOM 862 N N . GLU A 1 110 ? -6.016 3.208 10.177 1.00 89.06 110 GLU A N 1
ATOM 863 C CA . GLU A 1 110 ? -6.283 3.578 8.779 1.00 89.06 110 GLU A CA 1
ATOM 864 C C . GLU A 1 110 ? -6.482 2.355 7.862 1.00 89.06 110 GLU A C 1
ATOM 866 O O . GLU A 1 110 ? -7.275 2.399 6.925 1.00 89.06 110 GLU A O 1
ATOM 871 N N . ALA A 1 111 ? -5.795 1.241 8.131 1.00 86.50 111 ALA A N 1
ATOM 872 C CA . ALA A 1 111 ? -5.953 0.004 7.367 1.00 86.50 111 ALA A CA 1
ATOM 873 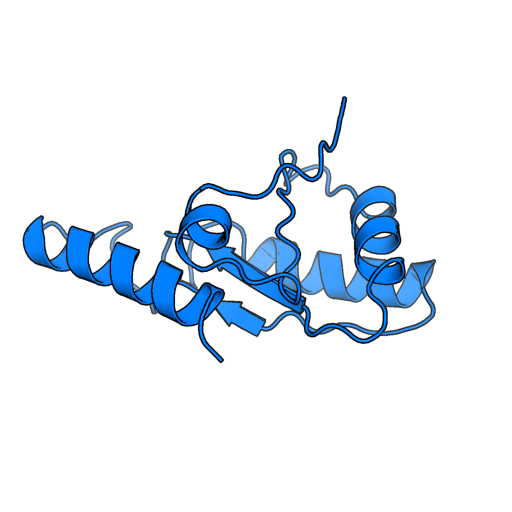C C . ALA A 1 111 ? -7.286 -0.718 7.629 1.00 86.50 111 ALA A C 1
ATOM 875 O O . ALA A 1 111 ? -7.723 -1.496 6.780 1.00 86.50 111 ALA A O 1
ATOM 876 N N . ILE A 1 112 ? -7.901 -0.509 8.800 1.00 83.38 112 ILE A N 1
ATOM 877 C CA . ILE A 1 112 ? -9.079 -1.264 9.267 1.00 83.38 112 ILE A CA 1
ATOM 878 C C . ILE A 1 112 ? -10.333 -0.379 9.397 1.00 83.38 112 ILE A C 1
ATOM 880 O O . ILE A 1 112 ? -11.440 -0.904 9.481 1.00 83.38 112 ILE A O 1
ATOM 884 N N . HIS A 1 113 ? -10.198 0.945 9.448 1.00 67.31 113 HIS A N 1
ATOM 885 C CA . HIS A 1 113 ? -11.300 1.902 9.555 1.00 67.31 113 HIS A CA 1
ATOM 886 C C . HIS A 1 113 ? -11.369 2.786 8.307 1.00 67.31 113 HIS A C 1
ATOM 888 O O . HIS A 1 113 ? -10.647 3.773 8.181 1.00 67.31 113 HIS A O 1
ATOM 894 N N . GLU A 1 114 ? -12.310 2.429 7.439 1.00 49.78 114 GLU A N 1
ATOM 895 C CA . GLU A 1 114 ? -13.205 3.370 6.759 1.00 49.78 114 GLU A CA 1
ATOM 896 C C . GLU A 1 114 ? -14.631 3.086 7.228 1.00 49.78 114 GLU A C 1
ATOM 898 O O . GLU A 1 114 ? -14.918 1.881 7.481 1.00 49.78 114 GLU A O 1
#

Sequence (114 aa):
MELNGNMCHGTEQTGRTDIAIARVEQVTPFPFDKVAKQIKRYSNAEVCWAQEEPKNMGAWSFVRPCIKTSTRKLNNMERKPRYIGRPTAAAPATGHSKLHAKELKDILVEAIHE